Protein AF-A0A2E7DSJ3-F1 (afdb_monomer_lite)

Foldseek 3Di:
DLQVVLHADEEEAEFAAWDFDQDPVGTDTDGRCPPPPQVVNQCNRVSNVHGYHYHNDPVSVVVVVVVVCVVCVPPVPPPPPPPPPPPPVVVVVVVVVVVVVCVVVVPPPVVVPDDDDDDPDPPPVVVPPDPVDDDD

Secondary structure (DSSP, 8-state):
-GGGTT----EEEE-PPPEEEEETTEEEEE-TTTT--HHHHHHHHHHTT--EEEESSHHHHHHHHHHHHHHT--------------TTHHHHHHHHHHHHHHHHHHS-GGGSS-------SSTTTHHHHSSTT---

Sequence (136 aa):
LAQQENIKIYTIGIGADQVVQRTFFGARAINPSAELDEAVLTRIAESTGGLYFRARDVNDLVEIYEELDRLETIEQDEQTYRPTRVLFFWPLGAALIISFILALVSIPWLSLTGRARIEKYQNNNELELATSGDNV

Structure (mmCIF, N/CA/C/O backbone):
data_AF-A0A2E7DSJ3-F1
#
_entry.id   AF-A0A2E7DSJ3-F1
#
loop_
_atom_site.group_PDB
_atom_site.id
_atom_site.type_symbol
_atom_site.label_atom_id
_atom_site.label_alt_id
_atom_site.label_comp_id
_atom_site.label_asym_id
_atom_site.label_entity_id
_atom_site.label_seq_id
_atom_site.pdbx_PDB_ins_code
_atom_site.Cartn_x
_atom_site.Cartn_y
_atom_site.Cartn_z
_atom_site.occupancy
_atom_site.B_iso_or_equiv
_atom_site.auth_seq_id
_atom_site.auth_comp_id
_atom_site.auth_asym_id
_atom_site.auth_atom_id
_atom_site.pdbx_PDB_model_num
ATOM 1 N N . LEU A 1 1 ? -12.165 -11.671 -11.057 1.00 62.16 1 LEU A N 1
ATOM 2 C CA . LEU A 1 1 ? -11.102 -11.087 -11.901 1.00 62.16 1 LEU A CA 1
ATOM 3 C C . LEU A 1 1 ? -9.794 -10.942 -11.123 1.00 62.16 1 LEU A C 1
ATOM 5 O O . LEU A 1 1 ? -8.875 -11.665 -11.449 1.00 62.16 1 LEU A O 1
ATOM 9 N N . ALA A 1 2 ? -9.719 -10.143 -10.048 1.00 65.38 2 ALA A N 1
ATOM 10 C CA . ALA A 1 2 ? -8.474 -9.963 -9.273 1.00 65.38 2 ALA A CA 1
ATOM 11 C C . ALA A 1 2 ? -7.823 -11.275 -8.776 1.00 65.38 2 ALA A C 1
ATOM 13 O O . ALA A 1 2 ? -6.632 -11.483 -8.974 1.00 65.38 2 ALA A O 1
ATOM 14 N N . GLN A 1 3 ? -8.624 -12.206 -8.241 1.00 62.72 3 GLN A N 1
ATOM 15 C CA . GLN A 1 3 ? -8.148 -13.521 -7.781 1.00 62.72 3 GLN A CA 1
ATOM 16 C C . GLN A 1 3 ? -7.520 -14.382 -8.900 1.00 62.72 3 GLN A C 1
ATOM 18 O O . GLN A 1 3 ? -6.675 -15.224 -8.628 1.00 62.72 3 GLN A O 1
ATOM 23 N N . GLN A 1 4 ? -7.925 -14.188 -10.159 1.00 70.25 4 GLN A N 1
ATOM 24 C CA . GLN A 1 4 ? -7.440 -14.985 -11.295 1.00 70.25 4 GLN A CA 1
ATOM 25 C C . GLN A 1 4 ? -6.137 -14.433 -11.887 1.00 70.25 4 GLN A C 1
ATOM 27 O O . GLN A 1 4 ? -5.397 -15.179 -12.516 1.00 70.25 4 GLN A O 1
ATOM 32 N N . GLU A 1 5 ? -5.848 -13.154 -11.647 1.00 77.00 5 GLU A N 1
ATOM 33 C CA . GLU A 1 5 ? -4.680 -12.437 -12.175 1.00 77.00 5 GLU A CA 1
ATOM 34 C C . GLU A 1 5 ? -3.520 -12.375 -11.162 1.00 77.00 5 GLU A C 1
ATOM 36 O O . GLU A 1 5 ? -2.567 -11.628 -11.355 1.00 77.00 5 GLU A O 1
ATOM 41 N N . ASN A 1 6 ? -3.595 -13.145 -10.066 1.00 73.69 6 ASN A N 1
ATOM 42 C CA . ASN A 1 6 ? -2.611 -13.139 -8.975 1.00 73.69 6 ASN A CA 1
ATOM 43 C C . ASN A 1 6 ? -2.405 -11.742 -8.345 1.00 73.69 6 ASN A C 1
ATOM 45 O O . ASN A 1 6 ? -1.298 -11.369 -7.962 1.00 73.69 6 ASN A O 1
ATOM 49 N N . ILE A 1 7 ? -3.485 -10.955 -8.258 1.00 80.81 7 ILE A N 1
ATOM 50 C CA . ILE A 1 7 ? -3.485 -9.618 -7.654 1.00 80.81 7 ILE A CA 1
ATOM 51 C C . ILE A 1 7 ? -4.043 -9.724 -6.233 1.00 80.81 7 ILE A C 1
ATOM 53 O O . ILE A 1 7 ? -5.218 -10.056 -6.056 1.00 80.81 7 ILE A O 1
ATOM 57 N N . LYS A 1 8 ? -3.219 -9.391 -5.232 1.00 87.06 8 LYS A N 1
ATOM 58 C CA . LYS A 1 8 ? -3.641 -9.268 -3.828 1.00 87.06 8 LYS A CA 1
ATOM 59 C C . LYS A 1 8 ? -4.315 -7.914 -3.595 1.00 87.06 8 LYS A C 1
ATOM 61 O O . LYS A 1 8 ? -3.780 -6.880 -3.992 1.00 87.06 8 LYS A O 1
ATOM 66 N N . ILE A 1 9 ? -5.472 -7.907 -2.936 1.00 89.31 9 ILE A N 1
ATOM 67 C CA . ILE A 1 9 ? -6.188 -6.693 -2.529 1.00 89.31 9 ILE A CA 1
ATOM 68 C C . ILE A 1 9 ? -6.186 -6.611 -1.005 1.00 89.31 9 ILE A C 1
ATOM 70 O O . ILE A 1 9 ? -6.680 -7.505 -0.323 1.00 89.31 9 ILE A O 1
ATOM 74 N N . TYR A 1 10 ? -5.680 -5.500 -0.477 1.00 92.12 10 TYR A N 1
ATOM 75 C CA . TYR A 1 10 ? -5.768 -5.154 0.938 1.00 92.12 10 TYR A CA 1
ATO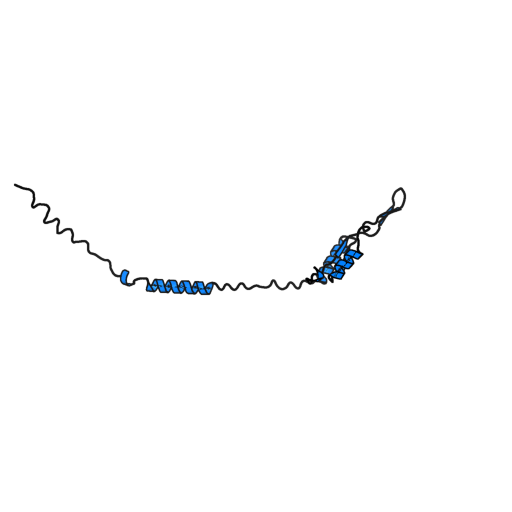M 76 C C . TYR A 1 10 ? -6.867 -4.115 1.130 1.00 92.12 10 TYR A C 1
ATOM 78 O O . TYR A 1 10 ? -6.969 -3.156 0.364 1.00 92.12 10 TYR A O 1
ATOM 86 N N . THR A 1 11 ? -7.705 -4.308 2.143 1.00 93.75 11 THR A N 1
ATOM 87 C CA . THR A 1 11 ? -8.825 -3.402 2.431 1.00 93.75 11 THR A CA 1
ATOM 88 C C . THR A 1 11 ? -8.611 -2.726 3.774 1.00 93.75 11 THR A C 1
ATOM 90 O O . THR A 1 11 ? -8.351 -3.414 4.759 1.00 93.75 11 THR A O 1
ATOM 93 N N . ILE A 1 12 ? -8.767 -1.403 3.823 1.00 93.50 12 ILE A N 1
ATOM 94 C CA . ILE A 1 12 ? -8.614 -0.610 5.047 1.00 93.50 12 ILE A CA 1
ATOM 95 C C . ILE A 1 12 ? -9.962 0.030 5.386 1.00 93.50 12 ILE A C 1
ATOM 97 O O . ILE A 1 12 ? -10.462 0.873 4.641 1.00 93.50 12 ILE A O 1
ATOM 101 N N . GLY A 1 13 ? -10.566 -0.389 6.497 1.00 91.12 13 GLY A N 1
ATOM 102 C CA . GLY A 1 13 ? -11.776 0.215 7.046 1.00 91.12 13 GLY A CA 1
ATOM 103 C C . GLY A 1 13 ? -11.424 1.408 7.928 1.00 91.12 13 GLY A C 1
ATOM 104 O O . GLY A 1 13 ? -10.722 1.242 8.923 1.00 91.12 13 GLY A O 1
ATOM 105 N N . ILE A 1 14 ? -11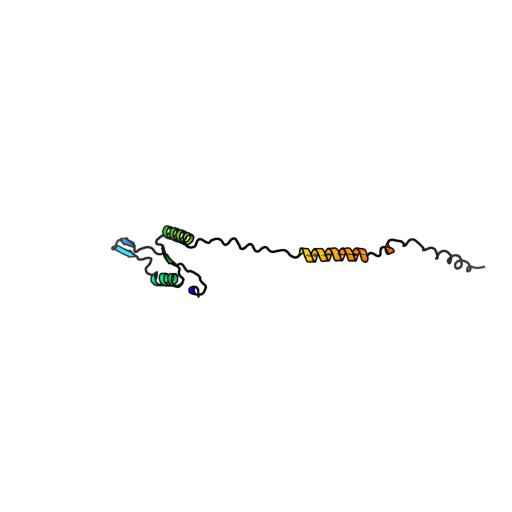.906 2.603 7.580 1.00 88.12 14 ILE A N 1
ATOM 106 C CA . ILE A 1 14 ? -11.661 3.827 8.354 1.00 88.12 14 ILE A CA 1
ATOM 107 C C . ILE A 1 14 ? -12.902 4.135 9.187 1.00 88.12 14 ILE A C 1
ATOM 109 O O . ILE A 1 14 ? -13.979 4.368 8.637 1.00 88.12 14 ILE A O 1
ATOM 113 N N . GLY A 1 15 ? -12.757 4.154 10.511 1.00 81.38 15 GLY A N 1
ATOM 114 C CA . GLY A 1 15 ? -13.877 4.438 11.396 1.00 81.38 15 GLY A CA 1
ATOM 115 C C . GLY A 1 15 ? -13.509 4.435 12.876 1.00 81.38 15 GLY A C 1
ATOM 116 O O . GLY A 1 15 ? -12.858 3.519 13.377 1.00 81.38 15 GLY A O 1
ATOM 117 N N . ALA A 1 16 ? -13.971 5.455 13.597 1.00 71.75 16 ALA A N 1
ATOM 118 C CA . ALA A 1 16 ? -13.785 5.553 15.040 1.00 71.75 16 ALA A CA 1
ATOM 119 C C . ALA A 1 16 ? -14.777 4.655 15.802 1.00 71.75 16 ALA A C 1
ATOM 121 O O . ALA A 1 16 ? -15.878 4.354 15.324 1.00 71.75 16 ALA A O 1
ATOM 122 N N . ASP A 1 17 ? -14.382 4.242 17.007 1.00 72.81 17 ASP A N 1
ATOM 123 C CA . ASP A 1 17 ? -15.248 3.495 17.919 1.00 72.81 17 ASP A CA 1
ATOM 124 C C . ASP A 1 17 ? -16.456 4.336 18.369 1.00 72.81 17 ASP A C 1
ATOM 126 O O . ASP A 1 17 ? -16.497 5.560 18.222 1.00 72.81 17 ASP A O 1
ATOM 130 N N . GLN A 1 18 ? -17.460 3.671 18.947 1.00 71.19 18 GLN A N 1
ATOM 131 C CA . GLN A 1 18 ? -18.639 4.348 19.483 1.00 71.19 18 GLN A CA 1
ATOM 132 C C . GLN A 1 18 ? -18.250 5.334 20.586 1.00 71.19 18 GLN A C 1
ATOM 134 O O . GLN A 1 18 ? -17.719 4.944 21.626 1.00 71.19 18 GLN A O 1
ATOM 139 N N . VAL A 1 19 ? -18.581 6.610 20.389 1.00 77.56 19 VAL A N 1
ATOM 140 C CA . VAL A 1 19 ? -18.337 7.658 21.381 1.00 77.56 19 VAL A CA 1
ATOM 141 C C . VAL A 1 19 ? -19.649 7.996 22.072 1.00 77.56 19 VAL A C 1
ATOM 143 O O . VAL A 1 19 ? -20.645 8.331 21.432 1.00 77.56 19 VAL A O 1
ATOM 146 N N . VAL A 1 20 ? -19.665 7.941 23.402 1.00 79.38 20 VAL A N 1
ATOM 147 C CA . VAL A 1 20 ? -20.808 8.410 24.191 1.00 79.38 20 VAL A CA 1
ATOM 148 C C . VAL A 1 20 ? -20.637 9.901 24.464 1.00 79.38 20 VAL A C 1
ATOM 150 O O . VAL A 1 20 ? -19.865 10.296 25.335 1.00 79.38 20 VAL A O 1
ATOM 153 N N . GLN A 1 21 ? -21.370 10.744 23.738 1.00 79.19 21 GLN A N 1
ATOM 154 C CA . GLN A 1 21 ? -21.421 12.179 24.009 1.00 79.19 21 GLN A CA 1
ATOM 155 C C . GLN A 1 21 ? -22.459 12.488 25.088 1.00 79.19 21 GLN A C 1
ATOM 157 O O . GLN A 1 21 ? -23.633 12.127 24.985 1.00 79.19 21 GLN A O 1
ATOM 162 N N . ARG A 1 22 ? -22.036 13.194 26.140 1.00 82.94 22 ARG A N 1
ATOM 163 C CA . ARG A 1 22 ? -22.958 13.761 27.129 1.00 82.94 22 ARG A CA 1
ATOM 164 C C . ARG A 1 22 ? -23.533 15.067 26.590 1.00 82.94 22 ARG A C 1
ATOM 166 O O . ARG A 1 22 ? -22.797 16.006 26.317 1.00 82.94 22 ARG A O 1
ATOM 173 N N . THR A 1 23 ? -24.853 15.117 26.479 1.00 82.44 23 THR A N 1
ATOM 174 C CA . THR A 1 23 ? -25.626 16.288 26.052 1.00 82.44 23 THR A CA 1
ATOM 175 C C . THR A 1 23 ? -26.394 16.857 27.242 1.00 82.44 23 THR A C 1
ATOM 177 O O . THR A 1 23 ? -26.613 16.168 28.239 1.00 82.44 23 THR A O 1
ATOM 180 N N . PHE A 1 24 ? -26.883 18.092 27.117 1.00 85.12 24 PHE A N 1
ATOM 181 C CA . PHE A 1 24 ? -27.695 18.760 28.146 1.00 85.12 24 PHE A CA 1
ATOM 182 C C . PHE A 1 24 ? -28.981 17.988 28.521 1.00 85.12 24 PHE A C 1
ATOM 184 O O . PHE A 1 24 ? -29.540 18.191 29.592 1.00 85.12 24 PHE A O 1
ATOM 191 N N . PHE A 1 25 ? -29.417 17.062 27.659 1.00 82.38 25 PHE A N 1
ATOM 192 C CA . PHE A 1 25 ? -30.603 16.215 27.828 1.00 82.38 25 PHE A CA 1
ATOM 193 C C . PHE A 1 25 ? -30.282 14.733 28.116 1.00 82.38 25 PHE A C 1
ATOM 195 O O . PHE A 1 25 ? -31.177 13.895 28.061 1.00 82.38 25 PHE A O 1
ATOM 202 N N . GLY A 1 26 ? -29.019 14.384 28.397 1.00 82.25 26 GLY A N 1
ATOM 203 C CA . GLY A 1 26 ? -28.581 13.005 28.655 1.00 82.25 26 GLY A CA 1
ATOM 204 C C . GLY A 1 26 ? -27.430 12.538 27.757 1.00 82.25 26 GLY A C 1
ATOM 205 O O . GLY A 1 26 ? -26.906 13.291 26.935 1.00 82.25 26 GLY A O 1
ATOM 206 N N . ALA A 1 27 ? -27.003 11.287 27.928 1.00 84.62 27 ALA A N 1
ATOM 207 C CA . ALA A 1 27 ? -25.927 10.687 27.140 1.00 84.62 27 ALA A CA 1
ATOM 208 C C . ALA A 1 27 ? -26.464 10.084 25.830 1.00 84.62 27 ALA A C 1
ATOM 210 O O . ALA A 1 27 ? -27.412 9.302 25.853 1.00 84.62 27 ALA A O 1
ATOM 211 N N . ARG A 1 28 ? -25.847 10.426 24.695 1.00 80.81 28 ARG A N 1
ATOM 212 C CA . ARG A 1 28 ? -26.124 9.852 23.375 1.00 80.81 28 ARG A CA 1
ATOM 213 C C . ARG A 1 28 ? -24.870 9.153 22.862 1.00 80.81 28 ARG A C 1
ATOM 215 O O . ARG A 1 28 ? -23.831 9.786 22.703 1.00 80.81 28 ARG A O 1
ATOM 222 N N . ALA A 1 29 ? -24.975 7.854 22.599 1.00 78.62 29 ALA A N 1
ATOM 223 C CA . ALA A 1 29 ? -23.946 7.121 21.873 1.00 78.62 29 ALA A CA 1
ATOM 224 C C . ALA A 1 29 ? -24.047 7.461 20.380 1.00 78.62 29 ALA A C 1
ATOM 226 O O . ALA A 1 29 ? -25.123 7.347 19.794 1.00 78.62 29 ALA A O 1
ATOM 227 N N . ILE A 1 30 ? -22.944 7.909 19.788 1.00 76.19 30 ILE A N 1
ATOM 228 C CA . ILE A 1 30 ? -22.790 8.088 18.345 1.00 76.19 30 ILE A CA 1
ATOM 229 C C . ILE A 1 30 ? -21.826 7.017 17.834 1.00 76.19 30 ILE A C 1
ATOM 231 O O . 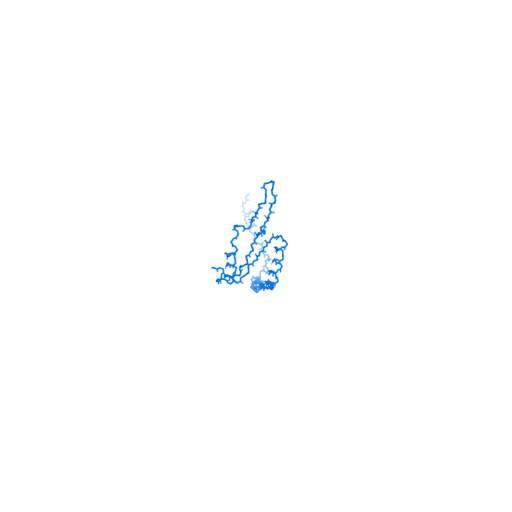ILE A 1 30 ? -20.763 6.807 18.419 1.00 76.19 30 ILE A O 1
ATOM 235 N N . ASN A 1 31 ? -22.209 6.322 16.764 1.00 77.44 31 ASN A N 1
ATOM 236 C CA . ASN A 1 31 ? -21.364 5.339 16.095 1.00 77.44 31 ASN A CA 1
ATOM 237 C C . ASN A 1 31 ? -21.000 5.854 14.694 1.00 77.44 31 ASN A C 1
ATOM 239 O O . ASN A 1 31 ? -21.824 5.741 13.787 1.00 77.44 31 ASN A O 1
ATOM 243 N N . PRO A 1 32 ? -19.793 6.414 14.505 1.00 71.06 32 PRO A N 1
ATOM 244 C CA . PRO A 1 32 ? -19.339 6.900 13.202 1.00 71.06 32 PRO A CA 1
ATOM 245 C C . PRO A 1 32 ? -19.139 5.777 12.176 1.00 71.06 32 PRO A C 1
ATOM 247 O O . PRO A 1 32 ? -19.157 6.036 10.981 1.00 71.06 32 PRO A O 1
ATOM 250 N N . SER A 1 33 ? -18.962 4.536 12.639 1.00 74.44 33 SER A N 1
ATOM 251 C CA . SER A 1 33 ? -18.669 3.361 11.810 1.00 74.44 33 SER A CA 1
ATOM 252 C C . SER A 1 33 ? -19.912 2.525 11.479 1.00 74.44 33 SER A C 1
ATOM 254 O O . SER A 1 33 ? -19.781 1.402 11.011 1.00 74.44 33 SER A O 1
ATOM 256 N N . ALA A 1 34 ? -21.124 3.018 11.755 1.00 69.38 34 ALA A N 1
ATOM 257 C CA . ALA A 1 34 ? -22.347 2.212 11.655 1.00 69.38 34 ALA A CA 1
ATOM 258 C C . ALA A 1 34 ? -22.680 1.734 10.228 1.00 69.38 34 ALA A C 1
ATOM 260 O O . ALA A 1 34 ? -23.360 0.724 10.073 1.00 69.38 34 ALA A O 1
ATOM 261 N N . GLU A 1 35 ? -22.209 2.448 9.205 1.00 74.38 35 GLU A N 1
ATOM 262 C CA . GLU A 1 35 ? -22.411 2.102 7.790 1.00 74.38 35 GLU A CA 1
ATOM 263 C C . GLU A 1 35 ? -21.252 1.272 7.205 1.00 74.38 35 GLU A C 1
ATOM 265 O O . GLU A 1 35 ? -21.318 0.845 6.053 1.00 74.38 35 GLU A O 1
ATOM 270 N N . LEU A 1 36 ? -20.187 1.030 7.981 1.00 81.44 36 LEU A N 1
ATOM 271 C CA . LEU A 1 36 ? -19.017 0.280 7.530 1.00 81.44 36 LEU A CA 1
ATOM 272 C C . LEU A 1 36 ? -19.282 -1.229 7.621 1.00 81.44 36 LEU A C 1
ATOM 274 O O . LEU A 1 36 ? -19.296 -1.804 8.709 1.00 81.44 36 LEU A O 1
ATOM 278 N N . ASP A 1 37 ? -19.449 -1.884 6.471 1.00 86.81 37 ASP A N 1
ATOM 279 C CA . ASP A 1 37 ? -19.575 -3.343 6.394 1.00 86.81 37 ASP A CA 1
ATOM 280 C C . ASP A 1 37 ? -18.192 -4.011 6.378 1.00 86.81 37 ASP A C 1
ATOM 282 O O . ASP A 1 37 ? -17.624 -4.353 5.335 1.00 86.81 37 ASP A O 1
ATOM 286 N N . GLU A 1 38 ? -17.631 -4.180 7.572 1.00 88.31 38 GLU A N 1
ATOM 287 C CA . GLU A 1 38 ? -16.333 -4.832 7.763 1.00 88.31 38 GLU A CA 1
ATOM 288 C C . GLU A 1 38 ? -16.332 -6.272 7.252 1.00 88.31 38 GLU A C 1
ATOM 290 O O . GLU A 1 38 ? -15.329 -6.729 6.714 1.00 88.31 38 GLU A O 1
ATOM 295 N N . ALA A 1 39 ? -17.463 -6.978 7.354 1.00 90.88 39 ALA A N 1
ATOM 296 C CA . ALA A 1 39 ? -17.558 -8.367 6.924 1.00 90.88 39 ALA A CA 1
ATOM 297 C C . ALA A 1 39 ? -17.389 -8.497 5.405 1.00 90.88 39 ALA A C 1
ATOM 299 O O . ALA A 1 39 ? -16.744 -9.435 4.930 1.00 90.88 39 ALA A O 1
ATOM 300 N N . VAL A 1 40 ? -17.936 -7.555 4.633 1.00 92.31 40 VAL A N 1
ATOM 301 C CA . VAL A 1 40 ? -17.727 -7.503 3.181 1.00 92.31 40 VAL A CA 1
ATOM 302 C C . VAL A 1 40 ? -16.278 -7.159 2.847 1.00 92.31 40 VAL A C 1
ATOM 304 O O . VAL A 1 40 ? -15.686 -7.825 1.998 1.00 92.31 40 VAL A O 1
ATOM 307 N N . LEU A 1 41 ? -15.682 -6.176 3.527 1.00 93.06 41 LEU A N 1
ATOM 308 C CA . LEU A 1 41 ? -14.283 -5.795 3.298 1.00 93.06 41 LEU A CA 1
ATOM 309 C C . LEU A 1 41 ? -13.322 -6.950 3.594 1.00 93.06 41 LEU A C 1
ATOM 311 O O . LEU A 1 41 ? -12.482 -7.277 2.756 1.00 93.06 41 LEU A O 1
ATOM 315 N N . THR A 1 42 ? -13.511 -7.637 4.723 1.00 93.06 42 THR A N 1
ATOM 316 C CA . THR A 1 42 ? -12.736 -8.832 5.074 1.00 93.06 42 THR A CA 1
ATOM 317 C C . THR A 1 42 ? -12.855 -9.910 4.000 1.00 93.06 42 THR A C 1
ATOM 319 O O . THR A 1 42 ? -11.837 -10.415 3.532 1.00 93.06 42 THR A O 1
ATOM 322 N N . ARG A 1 43 ? -14.070 -10.198 3.513 1.00 93.75 43 ARG A N 1
ATOM 323 C CA . ARG A 1 43 ? -14.267 -11.184 2.436 1.00 93.75 43 ARG A CA 1
ATOM 324 C C . ARG A 1 43 ? -13.555 -10.804 1.143 1.00 93.75 43 ARG A C 1
ATOM 326 O O . ARG A 1 43 ? -13.039 -11.685 0.460 1.00 93.75 43 ARG A O 1
ATOM 333 N N . ILE A 1 44 ? -13.539 -9.521 0.782 1.00 90.94 44 ILE A N 1
ATOM 334 C CA . ILE A 1 44 ? -12.836 -9.048 -0.417 1.00 90.94 44 ILE A CA 1
ATOM 335 C C . ILE A 1 44 ? -11.334 -9.298 -0.268 1.00 90.94 44 ILE A C 1
ATOM 337 O O . ILE A 1 44 ? -10.744 -9.923 -1.152 1.00 90.94 44 ILE A O 1
ATOM 341 N N . ALA A 1 45 ? -10.737 -8.883 0.852 1.00 92.62 45 ALA A N 1
ATOM 342 C CA . ALA A 1 45 ? -9.315 -9.088 1.107 1.00 92.62 45 ALA A CA 1
ATOM 343 C C . ALA A 1 45 ? -8.942 -10.580 1.091 1.00 92.62 45 ALA A C 1
ATOM 345 O O . ALA A 1 45 ? -8.097 -10.996 0.295 1.00 92.62 45 ALA A O 1
ATOM 346 N N . GLU A 1 46 ? -9.662 -11.404 1.857 1.00 91.94 46 GLU A N 1
ATOM 347 C CA . GLU A 1 46 ? -9.444 -12.854 1.934 1.00 91.94 46 GLU A CA 1
ATOM 348 C C . GLU A 1 46 ? -9.596 -13.540 0.573 1.00 91.94 46 GLU A C 1
ATOM 350 O O . GLU A 1 46 ? -8.792 -14.401 0.215 1.00 91.94 46 GLU A O 1
ATOM 355 N N . SER A 1 47 ? -10.582 -13.127 -0.235 1.00 90.69 47 SER A N 1
ATOM 356 C CA . SER A 1 47 ? -10.790 -13.698 -1.572 1.00 90.69 47 SER A CA 1
ATOM 357 C C . SER A 1 47 ? -9.602 -13.474 -2.509 1.00 90.69 47 SER A C 1
ATOM 359 O O . SER A 1 47 ? -9.426 -14.216 -3.468 1.00 90.69 47 SER A O 1
ATOM 361 N N . THR A 1 48 ? -8.759 -12.484 -2.240 1.00 89.12 48 THR A N 1
ATOM 362 C CA . THR A 1 48 ? -7.577 -12.183 -3.058 1.00 89.12 48 THR A CA 1
ATOM 363 C C . THR A 1 48 ? -6.263 -12.582 -2.391 1.00 89.12 48 THR A C 1
ATOM 365 O O . THR A 1 48 ? -5.202 -12.368 -2.969 1.00 89.12 48 THR A O 1
ATOM 368 N N . GLY A 1 49 ? -6.318 -13.178 -1.195 1.00 86.06 49 GLY A N 1
ATOM 369 C CA . GLY A 1 49 ? -5.131 -13.512 -0.404 1.00 86.06 49 GLY A CA 1
ATOM 370 C C . GLY A 1 49 ? -4.461 -12.306 0.264 1.00 86.06 49 GLY A C 1
ATOM 371 O O . GLY A 1 49 ? -3.317 -12.423 0.697 1.00 86.06 49 GLY A O 1
ATOM 372 N N . GLY A 1 50 ? -5.144 -11.159 0.327 1.00 89.81 50 GLY A N 1
ATOM 373 C CA . GLY A 1 50 ? -4.730 -9.995 1.109 1.00 89.81 50 GLY A CA 1
ATOM 374 C C . GLY A 1 50 ? -5.322 -10.002 2.522 1.00 89.81 50 GLY A C 1
ATOM 375 O O . GLY A 1 50 ? -5.951 -10.968 2.953 1.00 89.81 50 GLY A O 1
ATOM 376 N N . LEU A 1 51 ? -5.127 -8.900 3.248 1.00 91.06 51 LEU A N 1
ATOM 377 C CA . LEU A 1 51 ? -5.566 -8.725 4.638 1.00 91.06 51 LEU A CA 1
ATOM 378 C C . LEU A 1 51 ? -6.499 -7.518 4.794 1.00 91.06 51 LEU A C 1
ATOM 380 O O . LEU A 1 51 ? -6.417 -6.536 4.049 1.00 91.06 51 LEU A O 1
ATOM 384 N N . TYR A 1 52 ? -7.387 -7.605 5.784 1.00 93.56 52 TYR A N 1
ATOM 385 C CA . TYR A 1 52 ? -8.211 -6.488 6.235 1.00 93.56 52 TYR A CA 1
ATOM 386 C C . TYR A 1 52 ? -7.548 -5.781 7.415 1.00 93.56 52 TYR A C 1
ATOM 388 O O . TYR A 1 52 ? -7.127 -6.429 8.372 1.00 93.56 52 TYR A O 1
ATOM 396 N N . PHE A 1 53 ? -7.522 -4.452 7.360 1.00 93.06 53 PHE A N 1
ATOM 397 C CA . PHE A 1 53 ? -7.041 -3.598 8.437 1.00 93.06 53 PHE A CA 1
ATOM 398 C C . PHE A 1 53 ? -8.115 -2.595 8.847 1.00 93.06 53 PHE A C 1
ATOM 400 O O . PHE A 1 53 ? -8.882 -2.109 8.014 1.00 93.06 53 PHE A O 1
ATOM 407 N N . ARG A 1 54 ? -8.143 -2.244 10.132 1.00 90.88 54 ARG A N 1
ATOM 408 C CA . ARG A 1 54 ? -9.042 -1.226 10.675 1.00 90.88 54 ARG A CA 1
ATOM 409 C C . ARG A 1 54 ? -8.221 -0.058 11.203 1.00 90.88 54 ARG A C 1
ATOM 411 O O . ARG A 1 54 ? -7.428 -0.251 12.116 1.00 90.88 54 ARG A O 1
ATOM 418 N N . ALA A 1 55 ? -8.455 1.132 10.662 1.00 91.31 55 ALA A N 1
ATOM 419 C CA . ALA A 1 55 ? -7.839 2.372 11.115 1.00 91.31 55 ALA A CA 1
ATOM 420 C C . ALA A 1 55 ? -8.865 3.215 11.883 1.00 91.31 55 ALA A C 1
ATOM 422 O O . ALA A 1 55 ? -9.901 3.610 11.333 1.00 91.31 55 ALA A O 1
ATOM 423 N N . ARG A 1 56 ? -8.592 3.487 13.160 1.00 88.31 56 ARG A N 1
ATOM 424 C CA . ARG A 1 56 ? -9.430 4.340 14.019 1.00 88.31 56 ARG A CA 1
ATOM 425 C C . ARG A 1 56 ? -8.991 5.793 13.967 1.00 88.31 56 ARG A C 1
ATOM 427 O O . ARG A 1 56 ? -9.818 6.686 14.151 1.00 88.31 56 ARG A O 1
ATOM 434 N N . ASP A 1 57 ? -7.710 6.016 13.703 1.00 88.12 57 ASP A N 1
ATOM 435 C CA . ASP A 1 57 ? -7.115 7.330 13.531 1.00 88.12 57 ASP A CA 1
ATOM 436 C C . ASP A 1 57 ? -6.038 7.343 12.430 1.00 88.12 57 ASP A C 1
ATOM 438 O O . ASP A 1 57 ? -5.844 6.380 11.687 1.00 88.12 57 ASP A O 1
ATOM 442 N N . VAL A 1 58 ? -5.384 8.494 12.268 1.00 88.81 58 VAL A N 1
ATOM 443 C CA . VAL A 1 58 ? -4.355 8.700 11.240 1.00 88.81 58 VAL A CA 1
ATOM 444 C C . VAL A 1 58 ? -3.072 7.927 11.556 1.00 88.81 58 VAL A C 1
ATOM 446 O O . VAL A 1 58 ? -2.389 7.510 10.627 1.00 88.81 58 VAL A O 1
ATOM 449 N N . ASN A 1 59 ? -2.741 7.723 12.833 1.00 92.06 59 ASN A N 1
ATOM 450 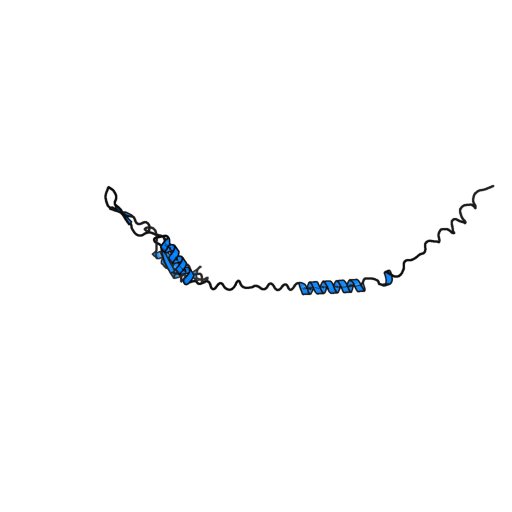C CA . ASN A 1 59 ? -1.539 6.987 13.219 1.00 92.06 59 ASN A CA 1
ATOM 451 C C . ASN A 1 59 ? -1.698 5.503 12.885 1.00 92.06 59 ASN A C 1
ATOM 453 O O . ASN A 1 59 ? -0.784 4.929 12.300 1.00 92.06 59 ASN A O 1
ATOM 457 N N . ASP A 1 60 ? -2.879 4.929 13.145 1.00 90.94 60 ASP A N 1
ATOM 458 C CA . ASP A 1 60 ? -3.198 3.556 12.734 1.00 90.94 60 ASP A CA 1
ATOM 459 C C . ASP A 1 60 ? -2.996 3.377 11.224 1.00 90.94 60 ASP A C 1
ATOM 461 O O . ASP A 1 60 ? -2.458 2.372 10.768 1.00 90.94 60 ASP A O 1
ATOM 465 N N . LEU A 1 61 ? -3.406 4.368 10.423 1.00 90.88 61 LEU A N 1
ATOM 466 C CA . LEU A 1 61 ? -3.245 4.314 8.972 1.00 90.88 61 LEU A CA 1
ATOM 467 C C . LEU A 1 61 ? -1.765 4.276 8.563 1.00 90.88 61 LEU A C 1
ATOM 469 O O . LEU A 1 61 ? -1.409 3.520 7.662 1.00 90.88 61 LEU A O 1
ATOM 473 N N . VAL A 1 62 ? -0.915 5.074 9.215 1.00 93.12 62 VAL A N 1
ATOM 474 C CA . VAL A 1 62 ? 0.536 5.075 8.967 1.00 93.12 62 VAL A CA 1
ATOM 475 C C . VAL A 1 62 ? 1.141 3.718 9.322 1.00 93.12 62 VAL A C 1
ATOM 477 O O . VAL A 1 62 ? 1.849 3.147 8.499 1.00 93.12 62 VAL A O 1
ATOM 480 N N . GLU A 1 63 ? 0.802 3.167 10.488 1.00 93.38 63 GLU A N 1
ATOM 481 C CA . GLU A 1 63 ? 1.295 1.858 10.932 1.00 93.38 63 GLU A CA 1
ATOM 482 C C . GLU A 1 63 ? 0.876 0.731 9.975 1.00 93.38 63 GLU A C 1
ATOM 484 O O . GLU A 1 63 ? 1.686 -0.127 9.625 1.00 93.38 63 GLU A O 1
ATOM 489 N N . ILE A 1 64 ? -0.364 0.767 9.470 1.00 92.25 64 ILE A N 1
ATOM 490 C CA . ILE A 1 64 ? -0.849 -0.190 8.465 1.00 92.25 64 ILE A CA 1
ATOM 491 C C . ILE A 1 64 ? -0.017 -0.114 7.180 1.00 92.25 64 ILE A C 1
ATOM 493 O O . ILE A 1 64 ? 0.327 -1.156 6.624 1.00 92.25 64 ILE A O 1
ATOM 497 N N . TYR A 1 65 ? 0.317 1.087 6.698 1.00 89.62 65 TYR A N 1
ATOM 498 C CA . TYR A 1 65 ? 1.155 1.236 5.504 1.00 89.62 65 TYR A CA 1
ATOM 499 C C . TYR A 1 65 ? 2.584 0.732 5.729 1.00 89.62 65 TYR A C 1
ATOM 501 O O . TYR A 1 65 ? 3.137 0.090 4.838 1.00 89.62 65 TYR A O 1
ATOM 509 N N . GLU A 1 66 ? 3.164 0.974 6.905 1.00 91.00 66 GLU A N 1
ATOM 510 C CA . GLU A 1 66 ? 4.490 0.452 7.262 1.00 91.00 66 GLU A CA 1
ATOM 511 C C . GLU A 1 66 ? 4.507 -1.081 7.350 1.00 91.00 66 GLU A C 1
ATOM 513 O O . GLU A 1 66 ? 5.467 -1.724 6.923 1.00 91.00 66 GLU A O 1
ATOM 518 N N . GLU A 1 67 ? 3.445 -1.691 7.881 1.00 89.12 67 GLU A N 1
ATOM 519 C CA . GLU A 1 67 ? 3.285 -3.147 7.883 1.00 89.12 67 GLU A CA 1
ATOM 520 C C . GLU A 1 67 ? 3.120 -3.697 6.462 1.00 89.12 67 GLU A C 1
ATOM 522 O O . GLU A 1 67 ? 3.713 -4.722 6.127 1.00 89.12 67 GLU A O 1
ATOM 527 N N . LEU A 1 68 ? 2.374 -3.002 5.599 1.00 89.06 68 LEU A N 1
ATOM 528 C CA . LEU A 1 68 ? 2.200 -3.398 4.200 1.00 89.06 68 LEU A CA 1
ATOM 529 C C . LEU A 1 68 ? 3.526 -3.400 3.433 1.00 89.06 68 LEU A C 1
ATOM 531 O O . LEU A 1 68 ? 3.802 -4.350 2.707 1.00 89.06 68 LEU A O 1
ATOM 535 N N . ASP A 1 69 ? 4.349 -2.369 3.626 1.00 84.75 69 ASP A N 1
ATOM 536 C CA . ASP A 1 69 ? 5.675 -2.244 3.006 1.00 84.75 69 ASP A CA 1
ATOM 537 C C . ASP A 1 69 ? 6.634 -3.355 3.472 1.00 84.75 69 ASP A C 1
ATOM 539 O O . ASP A 1 69 ? 7.401 -3.922 2.692 1.00 84.75 69 ASP A O 1
ATOM 543 N N . ARG A 1 70 ? 6.534 -3.745 4.748 1.00 84.56 70 ARG A N 1
ATOM 544 C CA . ARG A 1 70 ? 7.291 -4.871 5.309 1.00 84.56 70 ARG A CA 1
ATOM 545 C C . ARG A 1 70 ? 6.869 -6.208 4.703 1.00 84.56 70 ARG A C 1
ATOM 547 O O . ARG A 1 70 ? 7.726 -7.031 4.388 1.00 84.56 70 ARG A O 1
ATOM 554 N N . LEU A 1 71 ? 5.561 -6.443 4.593 1.00 81.50 71 LEU A N 1
ATOM 555 C CA . LEU A 1 71 ? 4.996 -7.699 4.093 1.00 81.50 71 LEU A CA 1
ATOM 556 C C . LEU A 1 71 ? 5.210 -7.868 2.588 1.00 81.50 71 LEU A C 1
ATOM 558 O O . LEU A 1 71 ? 5.551 -8.958 2.133 1.00 81.50 71 LEU A O 1
ATOM 562 N N . GLU A 1 72 ? 5.038 -6.794 1.826 1.00 76.94 72 GLU A N 1
ATOM 563 C CA . GLU A 1 72 ? 5.262 -6.756 0.386 1.00 76.94 72 GLU A CA 1
ATOM 564 C C . GLU A 1 72 ? 6.522 -5.939 0.099 1.00 76.94 72 GLU A C 1
ATOM 566 O O . GLU A 1 72 ? 6.476 -4.946 -0.627 1.00 76.94 72 GLU A O 1
ATOM 571 N N . THR A 1 73 ? 7.659 -6.370 0.664 1.00 62.50 73 THR A N 1
ATOM 572 C CA . THR A 1 73 ? 8.963 -5.856 0.235 1.00 62.50 73 THR A CA 1
ATOM 573 C C . THR A 1 73 ? 9.047 -6.055 -1.267 1.00 62.50 73 THR A C 1
ATOM 575 O O . THR A 1 73 ? 9.174 -7.174 -1.769 1.00 62.50 73 THR A O 1
ATOM 578 N N . ILE A 1 74 ? 8.937 -4.947 -1.988 1.00 61.12 74 ILE A N 1
ATOM 579 C CA . ILE A 1 74 ? 9.193 -4.917 -3.410 1.00 61.12 74 ILE A CA 1
ATOM 580 C C . ILE A 1 74 ? 10.701 -5.115 -3.495 1.00 61.12 74 ILE A C 1
ATOM 582 O O . ILE A 1 74 ? 11.465 -4.162 -3.332 1.00 61.12 74 ILE A O 1
ATOM 586 N N . GLU A 1 75 ? 11.152 -6.356 -3.703 1.00 55.78 75 GLU A N 1
ATOM 587 C CA . GLU A 1 75 ? 12.431 -6.551 -4.370 1.00 55.78 75 GLU A CA 1
ATOM 588 C C . GLU A 1 75 ? 12.253 -5.818 -5.686 1.00 55.78 75 GLU A C 1
ATOM 590 O O . GLU A 1 75 ? 11.505 -6.243 -6.566 1.00 55.78 75 GLU A O 1
ATOM 595 N N . GLN A 1 76 ? 12.774 -4.595 -5.723 1.00 52.69 76 GLN A N 1
ATOM 596 C CA . GLN A 1 76 ? 12.756 -3.753 -6.889 1.00 52.69 76 GLN A CA 1
ATOM 597 C C . GLN A 1 76 ? 13.587 -4.527 -7.899 1.00 52.69 76 GLN A C 1
ATOM 599 O O . GLN A 1 76 ? 14.806 -4.378 -7.908 1.00 52.69 76 GLN A O 1
ATOM 604 N N . ASP A 1 77 ? 12.929 -5.410 -8.661 1.00 52.16 77 ASP A N 1
ATOM 605 C CA . ASP A 1 77 ? 13.495 -6.120 -9.794 1.00 52.16 77 ASP A CA 1
ATOM 606 C C . ASP A 1 77 ? 14.228 -5.042 -10.557 1.00 52.16 77 ASP A C 1
ATOM 608 O O . ASP A 1 77 ? 13.591 -4.116 -11.078 1.00 52.16 77 ASP A O 1
ATOM 612 N N . GLU A 1 78 ? 15.559 -5.089 -10.464 1.00 53.62 78 GLU A N 1
ATOM 613 C CA . GLU A 1 78 ? 16.450 -4.071 -10.978 1.00 53.62 78 GLU A CA 1
ATOM 614 C C . GLU A 1 78 ? 15.943 -3.743 -12.365 1.00 53.62 78 GLU A C 1
ATOM 616 O O . GLU A 1 78 ? 15.997 -4.613 -13.237 1.00 53.62 78 GLU A O 1
ATOM 621 N N . GLN A 1 79 ? 15.344 -2.550 -12.495 1.00 57.03 79 GLN A N 1
ATOM 622 C CA . GLN A 1 79 ? 14.693 -2.023 -13.689 1.00 57.03 79 GLN A CA 1
ATOM 623 C C . GLN A 1 79 ? 15.244 -2.737 -14.899 1.00 57.03 79 GLN A C 1
ATOM 625 O O . GLN A 1 79 ? 16.368 -2.410 -15.278 1.00 57.03 79 GLN A O 1
ATOM 630 N N . THR A 1 80 ? 14.522 -3.762 -15.390 1.00 56.78 80 THR A N 1
ATOM 631 C CA . THR A 1 80 ? 15.050 -4.748 -16.340 1.00 56.78 80 THR A CA 1
ATOM 632 C C . THR A 1 80 ? 15.890 -3.995 -17.344 1.00 56.78 80 THR A C 1
ATOM 634 O O . THR A 1 80 ? 15.343 -3.276 -18.188 1.00 56.78 80 THR A O 1
ATOM 637 N N . TYR A 1 81 ? 17.214 -4.074 -17.191 1.00 52.75 81 TYR A N 1
ATOM 638 C CA . TYR A 1 81 ? 18.119 -3.369 -18.071 1.00 52.75 81 TYR A CA 1
ATOM 639 C C . TYR A 1 81 ? 17.842 -4.007 -19.419 1.00 52.75 81 TYR A C 1
ATOM 641 O O . TYR A 1 81 ? 18.152 -5.176 -19.638 1.00 52.75 81 TYR A O 1
ATOM 649 N N . ARG A 1 82 ? 17.120 -3.298 -20.286 1.00 58.22 82 ARG A N 1
ATOM 650 C CA . ARG A 1 82 ? 16.892 -3.717 -21.661 1.00 58.22 82 ARG A CA 1
ATOM 651 C C . ARG A 1 82 ? 18.053 -3.116 -22.431 1.00 58.22 82 ARG A C 1
ATOM 653 O O . ARG A 1 82 ? 17.914 -1.976 -22.873 1.00 58.22 82 ARG A O 1
ATOM 660 N N . PRO A 1 83 ? 19.209 -3.802 -22.571 1.00 61.72 83 PRO A N 1
ATOM 661 C CA . PRO A 1 83 ? 20.281 -3.286 -23.395 1.00 61.72 83 PRO A CA 1
ATOM 662 C C . PRO A 1 83 ? 19.738 -3.166 -24.814 1.00 61.72 83 PRO A C 1
ATOM 664 O O . PRO A 1 83 ? 19.603 -4.152 -25.541 1.00 61.72 83 PRO A O 1
ATOM 667 N N . THR A 1 84 ? 19.408 -1.947 -25.215 1.00 65.50 84 THR A N 1
ATOM 668 C CA . THR A 1 84 ? 19.125 -1.598 -26.597 1.00 65.50 84 THR A CA 1
ATOM 669 C C . THR A 1 84 ? 20.451 -1.691 -27.343 1.00 65.50 84 THR A C 1
ATOM 671 O O . THR A 1 84 ? 21.212 -0.734 -27.456 1.00 65.50 84 THR A O 1
ATOM 674 N N . ARG A 1 85 ? 20.793 -2.899 -27.811 1.00 68.38 85 ARG A N 1
ATOM 675 C CA . ARG A 1 85 ? 21.971 -3.098 -28.657 1.00 68.38 85 ARG A CA 1
ATOM 676 C C . ARG A 1 85 ? 21.714 -2.402 -29.986 1.00 68.38 85 ARG A C 1
ATOM 678 O O . ARG A 1 85 ? 20.947 -2.874 -30.821 1.00 68.38 85 ARG A O 1
ATOM 685 N N . VAL A 1 86 ? 22.355 -1.256 -30.162 1.00 72.75 86 VAL A N 1
ATOM 686 C CA . VAL A 1 86 ? 22.280 -0.435 -31.366 1.00 72.75 86 VAL A CA 1
ATOM 687 C C . VAL A 1 86 ? 23.011 -1.108 -32.529 1.00 72.75 86 VAL A C 1
ATOM 689 O O . VAL A 1 86 ? 24.153 -0.796 -32.821 1.00 72.75 86 VAL A O 1
ATOM 692 N N . LEU A 1 87 ? 22.364 -2.047 -33.220 1.00 75.38 87 LEU A N 1
ATOM 693 C CA . LEU A 1 87 ? 22.977 -2.826 -34.309 1.00 75.38 87 LEU A CA 1
ATOM 694 C C . LEU A 1 87 ? 23.144 -2.049 -35.639 1.00 75.38 87 LEU A C 1
ATOM 696 O O . LEU A 1 87 ? 23.434 -2.645 -36.673 1.00 75.38 87 LEU A O 1
ATOM 700 N N . PHE A 1 88 ? 22.957 -0.722 -35.642 1.00 79.56 88 PHE A N 1
ATOM 701 C CA . PHE A 1 88 ? 22.953 0.104 -36.860 1.00 79.56 88 PHE A CA 1
ATOM 702 C C . PHE A 1 88 ? 24.353 0.426 -37.408 1.00 79.56 88 PHE A C 1
ATOM 704 O O . PHE A 1 88 ? 24.482 0.813 -38.569 1.00 79.56 88 PHE A O 1
ATOM 711 N N . PHE A 1 89 ? 25.412 0.273 -36.607 1.00 85.94 89 PHE A N 1
ATOM 712 C CA . PHE A 1 89 ? 26.778 0.603 -37.036 1.00 85.94 89 PHE A CA 1
ATOM 713 C C . PHE A 1 89 ? 27.280 -0.314 -38.160 1.00 85.94 89 PHE A C 1
ATOM 715 O O . PHE A 1 89 ? 28.062 0.119 -39.003 1.00 85.94 89 PHE A O 1
ATOM 722 N N . TRP A 1 90 ? 26.801 -1.559 -38.209 1.00 89.19 90 TRP A N 1
ATOM 723 C CA . TRP A 1 90 ? 27.200 -2.540 -39.217 1.00 89.19 90 TRP A CA 1
ATOM 724 C C . TRP A 1 90 ? 26.719 -2.181 -40.634 1.00 89.19 90 TRP A C 1
ATOM 726 O O . TRP A 1 90 ? 27.563 -2.043 -41.523 1.00 89.19 90 TRP A O 1
ATOM 736 N N . PRO A 1 91 ? 25.408 -1.960 -40.882 1.00 90.50 91 PRO A N 1
ATOM 737 C CA . PRO A 1 91 ? 24.945 -1.532 -42.201 1.00 90.50 91 PRO A CA 1
ATOM 738 C C . PRO A 1 91 ? 25.472 -0.142 -42.586 1.00 90.50 91 PRO A C 1
ATOM 740 O O . PRO A 1 91 ? 25.795 0.074 -43.752 1.00 90.50 91 PRO A O 1
ATOM 743 N N . LEU A 1 92 ? 25.624 0.781 -41.625 1.00 89.62 92 LEU A N 1
ATOM 744 C CA . LEU A 1 92 ? 26.171 2.117 -41.885 1.00 89.62 92 LEU A CA 1
ATOM 745 C C . LEU A 1 92 ? 27.637 2.058 -42.340 1.00 89.62 92 LEU A C 1
ATOM 747 O O . LEU A 1 92 ? 28.001 2.691 -43.330 1.00 89.62 92 LEU A O 1
ATOM 751 N N . GLY A 1 93 ? 28.467 1.271 -41.648 1.00 93.81 93 GLY A N 1
ATOM 752 C CA . GLY A 1 93 ? 29.868 1.067 -42.015 1.00 93.81 93 GLY A CA 1
ATOM 753 C C . GLY A 1 93 ? 30.016 0.406 -43.386 1.00 93.81 93 GLY A C 1
ATOM 754 O O . GLY A 1 93 ? 30.819 0.857 -44.202 1.00 93.81 93 GLY A O 1
ATOM 755 N N . ALA A 1 94 ? 29.192 -0.605 -43.680 1.00 93.81 94 ALA A N 1
ATOM 756 C CA . ALA A 1 94 ? 29.176 -1.253 -44.989 1.00 93.81 94 ALA A CA 1
ATOM 757 C C . ALA A 1 94 ? 28.808 -0.271 -46.115 1.00 93.81 94 ALA A C 1
ATOM 759 O O . ALA A 1 94 ? 29.503 -0.217 -47.129 1.00 93.81 94 ALA A O 1
ATOM 760 N N . ALA A 1 95 ? 27.768 0.547 -45.924 1.00 93.19 95 ALA A N 1
ATOM 761 C CA . ALA A 1 95 ? 27.355 1.552 -46.902 1.00 93.19 95 ALA A CA 1
ATOM 762 C C . ALA A 1 95 ? 28.452 2.601 -47.160 1.00 93.19 95 ALA A C 1
ATOM 764 O O . ALA A 1 95 ? 28.712 2.944 -48.313 1.00 93.19 95 ALA A O 1
ATOM 765 N N . LEU A 1 96 ? 29.136 3.064 -46.107 1.00 94.44 96 LEU A N 1
ATOM 766 C CA . LEU A 1 96 ? 30.251 4.009 -46.223 1.00 94.44 96 LEU A CA 1
ATOM 767 C C . LEU A 1 96 ? 31.421 3.429 -47.025 1.00 94.44 96 LEU A C 1
ATOM 769 O O . LEU A 1 96 ? 31.938 4.090 -47.925 1.00 94.44 96 LEU A O 1
ATOM 773 N N . ILE A 1 97 ? 31.813 2.185 -46.737 1.00 94.94 97 ILE A N 1
ATOM 774 C CA . ILE A 1 97 ? 32.906 1.504 -47.445 1.00 94.94 97 ILE A CA 1
ATOM 775 C C . ILE A 1 97 ? 32.542 1.289 -48.917 1.00 94.94 97 ILE A C 1
ATOM 777 O O . ILE A 1 97 ? 33.343 1.600 -49.797 1.00 94.94 97 ILE A O 1
ATOM 781 N N . ILE A 1 98 ? 31.325 0.816 -49.200 1.00 93.94 98 ILE A N 1
ATOM 782 C CA . ILE A 1 98 ? 30.840 0.621 -50.573 1.00 93.94 98 ILE A CA 1
ATOM 783 C C . ILE A 1 98 ? 30.829 1.953 -51.329 1.00 93.94 98 ILE A C 1
ATOM 785 O O . ILE A 1 98 ? 31.315 2.014 -52.456 1.00 93.94 98 ILE A O 1
ATOM 789 N N . SER A 1 99 ? 30.344 3.031 -50.704 1.00 90.56 99 SER A N 1
ATOM 790 C CA . SER A 1 99 ? 30.352 4.370 -51.300 1.00 90.56 99 SER A CA 1
ATOM 791 C C . SER A 1 99 ? 31.768 4.852 -51.612 1.00 90.56 99 SER A C 1
ATOM 793 O O . SER A 1 99 ? 31.987 5.450 -52.664 1.00 90.56 99 SER A O 1
ATOM 795 N N . PHE A 1 100 ? 32.730 4.607 -50.722 1.00 92.75 100 PHE A N 1
ATOM 796 C CA . PHE A 1 100 ? 34.119 5.008 -50.931 1.00 92.75 100 PHE A CA 1
ATOM 797 C C . PHE A 1 100 ? 34.776 4.217 -52.070 1.00 92.75 100 PHE A C 1
ATOM 799 O O . PHE A 1 100 ? 35.452 4.799 -52.917 1.00 92.75 100 PHE A O 1
ATOM 806 N N . ILE A 1 101 ? 34.521 2.907 -52.141 1.00 92.25 101 ILE A N 1
ATOM 807 C CA . ILE A 1 101 ? 35.000 2.044 -53.229 1.00 92.25 101 ILE A CA 1
ATOM 808 C C . ILE A 1 101 ? 34.391 2.478 -54.565 1.00 92.25 101 ILE A C 1
ATOM 810 O O . ILE A 1 101 ? 35.123 2.642 -55.540 1.00 92.25 101 ILE A O 1
ATOM 814 N N . LEU A 1 102 ? 33.075 2.720 -54.614 1.00 88.25 102 LEU A N 1
ATOM 815 C CA . LEU A 1 102 ? 32.423 3.227 -55.820 1.00 88.25 102 LEU A CA 1
ATOM 816 C C . LEU A 1 102 ? 32.986 4.581 -56.238 1.00 88.25 102 LEU A C 1
ATOM 818 O O . LEU A 1 102 ? 33.201 4.781 -57.425 1.00 88.25 102 LEU A O 1
ATOM 822 N N . ALA A 1 103 ? 33.252 5.494 -55.302 1.00 85.94 103 ALA A N 1
ATOM 823 C CA . ALA A 1 103 ? 33.869 6.776 -55.623 1.00 85.94 103 ALA A CA 1
ATOM 824 C C . ALA A 1 103 ? 35.263 6.581 -56.239 1.00 85.94 103 ALA A C 1
ATOM 826 O O . ALA A 1 103 ? 35.538 7.139 -57.295 1.00 85.94 103 ALA A O 1
ATOM 827 N N . LEU A 1 104 ? 36.117 5.737 -55.650 1.00 84.75 104 LEU A N 1
ATOM 828 C CA . LEU A 1 104 ? 37.451 5.452 -56.194 1.00 84.75 104 LEU A CA 1
ATOM 829 C C . LEU A 1 104 ? 37.408 4.860 -57.610 1.00 84.75 104 LEU A C 1
ATOM 831 O O . LEU A 1 104 ? 38.225 5.244 -58.444 1.00 84.75 104 LEU A O 1
ATOM 835 N N . VAL A 1 105 ? 36.464 3.950 -57.873 1.00 83.38 105 VAL A N 1
ATOM 836 C CA 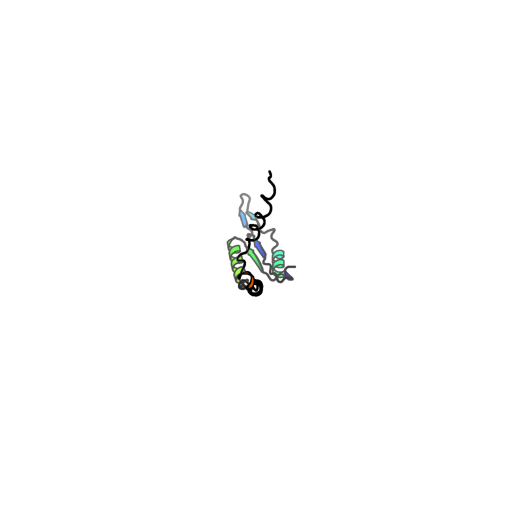. VAL A 1 105 ? 36.283 3.295 -59.181 1.00 83.38 105 VAL A CA 1
ATOM 837 C C . VAL A 1 105 ? 35.612 4.224 -60.197 1.00 83.38 105 VAL A C 1
ATOM 839 O O . VAL A 1 105 ? 35.949 4.200 -61.378 1.00 83.38 105 VAL A O 1
ATOM 842 N N . SER A 1 106 ? 34.648 5.032 -59.752 1.00 77.25 106 SER A N 1
ATOM 843 C CA . SER A 1 106 ? 33.846 5.909 -60.606 1.00 77.25 106 SER A CA 1
ATOM 844 C C . SER A 1 106 ? 34.551 7.210 -60.952 1.00 77.25 106 SER A C 1
ATOM 846 O O . SER A 1 106 ? 34.141 7.846 -61.922 1.00 77.25 106 SER A O 1
ATOM 848 N N . ILE A 1 107 ? 35.565 7.636 -60.192 1.00 79.25 107 ILE A N 1
ATOM 849 C CA . ILE A 1 107 ? 36.433 8.724 -60.638 1.00 79.25 107 ILE A CA 1
ATOM 850 C C . ILE A 1 107 ? 37.165 8.183 -61.870 1.00 79.25 107 ILE A C 1
ATOM 852 O O . ILE A 1 107 ? 38.003 7.289 -61.735 1.00 79.25 107 ILE A O 1
ATOM 856 N N . PRO A 1 108 ? 36.906 8.708 -63.080 1.00 71.19 108 PRO A N 1
ATOM 857 C CA . PRO A 1 108 ? 37.733 8.385 -64.219 1.00 71.19 108 PRO A CA 1
ATOM 858 C C . PRO A 1 108 ? 39.063 9.075 -63.934 1.00 71.19 108 PRO A C 1
ATOM 860 O O . PRO A 1 108 ? 39.207 10.277 -64.143 1.00 71.19 108 PRO A O 1
ATOM 863 N N . TRP A 1 109 ? 40.061 8.341 -63.438 1.00 61.88 109 TRP A N 1
ATOM 864 C CA . TRP A 1 109 ? 41.413 8.894 -63.251 1.00 61.88 109 TRP A CA 1
ATOM 865 C C . TRP A 1 109 ? 41.979 9.424 -64.585 1.00 61.88 109 TRP A C 1
ATOM 867 O O . TRP A 1 109 ? 42.905 10.228 -64.605 1.00 61.88 109 TRP A O 1
ATOM 877 N N . LEU A 1 110 ? 41.348 9.034 -65.699 1.00 58.00 110 LEU A N 1
ATOM 878 C CA . LEU A 1 110 ? 41.591 9.500 -67.057 1.00 58.00 110 LEU A CA 1
ATOM 879 C C . LEU A 1 110 ? 40.977 10.874 -67.400 1.00 58.00 110 LEU A C 1
ATOM 881 O O . LEU A 1 110 ? 41.390 11.473 -68.385 1.00 58.00 110 LEU A O 1
ATOM 885 N N . SER A 1 111 ? 40.012 11.405 -66.635 1.00 62.94 111 SER A N 1
ATOM 886 C CA . SER A 1 111 ? 39.447 12.744 -66.894 1.00 62.94 111 SER A CA 1
ATOM 887 C C . SER A 1 111 ? 40.194 13.875 -66.180 1.00 62.94 111 SER A C 1
ATOM 889 O O . SER A 1 111 ? 39.877 15.040 -66.410 1.00 62.94 111 SER A O 1
ATOM 891 N N . LEU A 1 112 ? 41.184 13.558 -65.334 1.00 62.59 112 LEU A N 1
ATOM 892 C CA . LEU A 1 112 ? 42.087 14.555 -64.743 1.00 62.59 112 LEU A CA 1
ATOM 893 C C . LEU A 1 112 ? 43.311 14.858 -65.624 1.00 62.59 112 LEU A C 1
ATOM 895 O O . LEU A 1 112 ? 43.934 15.904 -65.454 1.00 62.59 112 LEU A O 1
ATOM 899 N N . THR A 1 113 ? 43.641 14.008 -66.599 1.00 67.88 113 THR A N 1
ATOM 900 C CA . THR A 1 113 ? 44.720 14.263 -67.560 1.00 67.88 113 THR A CA 1
ATOM 901 C C . THR A 1 113 ? 44.160 14.721 -68.908 1.00 67.88 113 THR A C 1
ATOM 903 O O . THR A 1 113 ? 44.003 13.950 -69.846 1.00 67.88 113 THR A O 1
ATOM 906 N N . GLY A 1 114 ? 43.924 16.029 -69.028 1.00 60.53 114 GLY A N 1
ATOM 907 C CA . GLY A 1 114 ? 43.972 16.708 -70.326 1.00 60.53 114 GLY A CA 1
ATOM 908 C C . GLY A 1 114 ? 42.642 17.191 -70.897 1.00 60.53 114 GLY A C 1
ATOM 909 O O . GLY A 1 114 ? 41.969 16.496 -71.650 1.00 60.53 114 GLY A O 1
ATOM 910 N N . ARG A 1 115 ? 42.372 18.483 -70.693 1.00 55.44 115 ARG A N 1
ATOM 911 C CA . ARG A 1 115 ? 41.814 19.350 -71.741 1.00 55.44 115 ARG A CA 1
ATOM 912 C C . ARG A 1 115 ? 42.603 20.651 -71.779 1.00 55.44 115 ARG A C 1
ATOM 914 O O . ARG A 1 115 ? 42.158 21.689 -71.306 1.00 55.44 115 ARG A O 1
ATOM 921 N N . ALA A 1 116 ? 43.812 20.568 -72.326 1.00 59.38 116 ALA A N 1
ATOM 922 C CA . ALA A 1 116 ? 44.534 21.734 -72.800 1.00 59.38 116 ALA A CA 1
ATOM 923 C C . ALA A 1 116 ? 44.421 21.792 -74.328 1.00 59.38 116 ALA A C 1
ATOM 925 O O . ALA A 1 116 ? 44.920 20.898 -75.001 1.00 59.38 116 ALA A O 1
ATOM 926 N N . ARG A 1 117 ? 43.844 22.906 -74.811 1.00 62.00 117 ARG A N 1
ATOM 927 C CA . ARG A 1 117 ? 44.067 23.546 -76.123 1.00 62.00 117 ARG A CA 1
ATOM 928 C C . ARG A 1 117 ? 43.518 22.800 -77.350 1.00 62.00 117 ARG A C 1
ATOM 930 O O . ARG A 1 117 ? 43.948 21.695 -77.613 1.00 62.00 117 ARG A O 1
ATOM 937 N N . ILE A 1 118 ? 42.642 23.449 -78.129 1.00 55.84 118 ILE A N 1
ATOM 938 C CA . ILE A 1 118 ? 42.913 24.057 -79.456 1.00 55.84 118 ILE A CA 1
ATOM 939 C C . ILE A 1 118 ? 41.657 24.858 -79.862 1.00 55.84 118 ILE A C 1
ATOM 941 O O . ILE A 1 118 ? 40.648 24.273 -80.228 1.00 55.84 118 ILE A O 1
ATOM 945 N N . GLU A 1 119 ? 41.737 26.190 -79.861 1.00 54.81 119 GLU A N 1
ATOM 946 C CA . GLU A 1 119 ? 40.805 27.059 -80.599 1.00 54.81 119 GLU A CA 1
ATOM 947 C C . GLU A 1 119 ? 41.633 28.122 -81.339 1.00 54.81 119 GLU A C 1
ATOM 949 O O . GLU A 1 119 ? 41.757 29.273 -80.934 1.00 54.81 119 GLU A O 1
ATOM 954 N N . LYS A 1 120 ? 42.341 27.678 -82.384 1.00 56.53 120 LYS A N 1
ATOM 955 C CA . LYS A 1 120 ? 43.018 28.535 -83.373 1.00 56.53 120 LYS A CA 1
ATOM 956 C C . LYS A 1 120 ? 42.915 27.906 -84.766 1.00 56.53 120 LYS A C 1
ATOM 958 O O . LYS A 1 120 ? 43.919 27.521 -85.351 1.00 56.53 120 LYS A O 1
ATOM 963 N N . TYR A 1 121 ? 41.688 27.790 -85.274 1.00 56.16 121 TYR A N 1
ATOM 964 C CA . TYR A 1 121 ? 41.427 27.459 -86.685 1.00 56.16 121 TYR A CA 1
ATOM 965 C C . TYR A 1 121 ? 40.501 28.458 -87.404 1.00 56.16 121 TYR A C 1
ATOM 967 O O . TYR A 1 121 ? 40.356 28.359 -88.615 1.00 56.16 121 TYR A O 1
ATOM 975 N N . GLN A 1 122 ? 39.932 29.461 -86.721 1.00 59.78 122 GLN A N 1
ATOM 976 C CA . GLN A 1 122 ? 39.033 30.438 -87.363 1.00 59.78 122 GLN A CA 1
ATOM 977 C C . GLN A 1 122 ? 39.727 31.665 -87.977 1.00 59.78 122 GLN A C 1
ATOM 979 O O . GLN A 1 122 ? 39.169 32.268 -88.884 1.00 59.78 122 GLN A O 1
ATOM 984 N N . ASN A 1 123 ? 40.957 32.004 -87.580 1.00 55.66 123 ASN A N 1
ATOM 985 C CA . ASN A 1 123 ? 41.585 33.261 -88.018 1.00 55.66 123 ASN A CA 1
ATOM 986 C C . ASN A 1 123 ? 42.195 33.231 -89.433 1.00 55.66 123 ASN A C 1
ATOM 988 O O . ASN A 1 123 ? 42.664 34.256 -89.914 1.00 55.66 123 ASN A O 1
ATOM 992 N N . ASN A 1 124 ? 42.216 32.070 -90.096 1.00 59.25 124 ASN A N 1
ATOM 993 C CA . ASN A 1 124 ? 42.851 31.926 -91.410 1.00 59.25 124 ASN A CA 1
ATOM 994 C C . ASN A 1 124 ? 41.851 32.026 -92.577 1.00 59.25 124 ASN A C 1
ATOM 996 O O . ASN A 1 124 ? 42.284 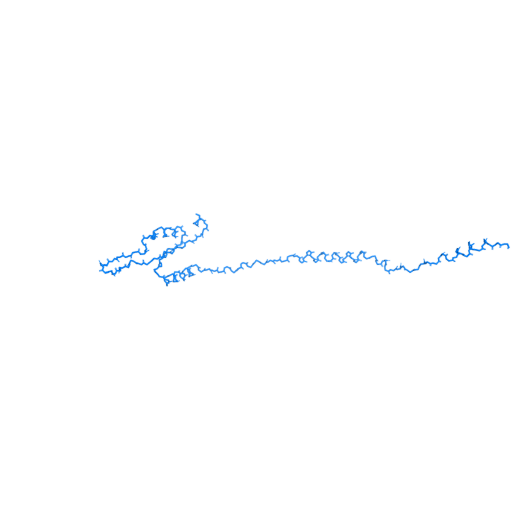32.235 -93.703 1.00 59.25 124 ASN A O 1
ATOM 1000 N N . ASN A 1 125 ? 40.537 31.941 -92.318 1.00 59.06 125 ASN A N 1
ATOM 1001 C CA . ASN A 1 125 ? 39.496 32.051 -93.355 1.00 59.06 125 ASN A CA 1
ATOM 1002 C C . ASN A 1 125 ? 38.934 33.472 -93.519 1.00 59.06 125 ASN A C 1
ATOM 1004 O O . ASN A 1 125 ? 38.313 33.769 -94.536 1.00 59.06 125 ASN A O 1
ATOM 1008 N N . GLU A 1 126 ? 39.175 34.374 -92.565 1.00 58.97 126 GLU A N 1
ATOM 1009 C CA . GLU A 1 126 ? 38.830 35.797 -92.723 1.00 58.97 126 GLU A CA 1
ATOM 1010 C C . GLU A 1 126 ? 39.811 36.534 -93.654 1.00 58.97 126 GLU A C 1
ATOM 1012 O O . GLU A 1 126 ? 39.487 37.597 -94.179 1.00 58.97 126 GLU A O 1
ATOM 1017 N N . LEU A 1 127 ? 40.981 35.940 -93.927 1.00 59.00 127 LEU A N 1
ATOM 1018 C CA . LEU A 1 127 ? 42.010 36.502 -94.806 1.00 59.00 127 LEU A CA 1
ATOM 1019 C C . LEU A 1 127 ? 41.766 36.251 -96.310 1.00 59.00 127 LEU A C 1
ATOM 1021 O O . LEU A 1 127 ? 42.482 36.833 -97.118 1.00 59.00 127 LEU A O 1
ATOM 1025 N N . GLU A 1 128 ? 40.755 35.465 -96.709 1.00 59.44 128 GLU A N 1
ATOM 1026 C CA . GLU A 1 128 ? 40.450 35.202 -98.134 1.00 59.44 128 GLU A CA 1
ATOM 1027 C C . GLU A 1 128 ? 39.082 35.725 -98.620 1.00 59.44 128 GLU A C 1
ATOM 1029 O O . GLU A 1 128 ? 38.876 35.833 -99.827 1.00 59.44 128 GLU A O 1
ATOM 1034 N N . LEU A 1 129 ? 38.153 36.115 -97.732 1.00 59.06 129 LEU A N 1
ATOM 1035 C CA . LEU A 1 129 ? 36.769 36.460 -98.123 1.00 59.06 129 LEU A CA 1
ATOM 1036 C C . LEU A 1 129 ? 36.370 37.944 -97.963 1.00 59.06 129 LEU A C 1
ATOM 1038 O O . LEU A 1 129 ? 35.293 38.311 -98.424 1.00 59.06 129 LEU A O 1
ATOM 1042 N N . ALA A 1 130 ? 37.199 38.816 -97.365 1.00 61.72 130 ALA A N 1
ATOM 1043 C CA . ALA A 1 130 ? 36.774 40.178 -96.992 1.00 61.72 130 ALA A CA 1
ATOM 1044 C C . ALA A 1 130 ? 37.233 41.345 -97.899 1.00 61.72 130 ALA A C 1
ATOM 1046 O O . ALA A 1 130 ? 36.680 42.430 -97.756 1.00 61.72 130 ALA A O 1
ATOM 1047 N N . THR A 1 131 ? 38.185 41.194 -98.833 1.00 55.12 131 THR A N 1
ATOM 1048 C CA . THR A 1 131 ? 38.582 42.330 -99.714 1.00 55.12 131 THR A CA 1
ATOM 1049 C C . THR A 1 131 ? 38.830 41.989 -101.189 1.00 55.12 131 THR A C 1
ATOM 1051 O O . THR A 1 131 ? 39.195 42.865 -101.966 1.00 55.12 131 THR A O 1
ATOM 1054 N N . SER A 1 132 ? 38.492 40.777 -101.644 1.00 63.56 132 SER A N 1
ATOM 1055 C CA . SER A 1 132 ? 38.341 40.457 -103.079 1.00 63.56 132 SER A CA 1
ATOM 1056 C C . SER A 1 132 ? 37.077 41.090 -103.716 1.00 63.56 132 SER A C 1
ATOM 1058 O O . SER A 1 132 ? 36.632 40.625 -104.765 1.00 63.56 132 SER A O 1
ATOM 1060 N N . GLY A 1 133 ? 36.460 42.111 -103.105 1.00 56.78 133 GLY A N 1
ATOM 1061 C CA . GLY A 1 133 ? 35.102 42.552 -103.451 1.00 56.78 133 GLY A CA 1
ATOM 1062 C C . GLY A 1 133 ? 34.793 44.048 -103.356 1.00 56.78 133 GLY A C 1
ATOM 1063 O O . GLY A 1 133 ? 33.629 44.369 -103.149 1.00 56.78 133 GLY A O 1
ATOM 1064 N N . ASP A 1 134 ? 35.772 44.950 -103.500 1.00 49.94 134 ASP A N 1
ATOM 1065 C CA . ASP A 1 134 ? 35.489 46.379 -103.754 1.00 49.94 134 ASP A CA 1
ATOM 1066 C C . ASP A 1 134 ? 36.693 47.032 -104.484 1.00 49.94 134 ASP A C 1
ATOM 1068 O O . ASP A 1 134 ? 37.714 47.310 -103.866 1.00 49.94 134 ASP A O 1
ATOM 1072 N N . ASN A 1 135 ? 36.815 46.965 -105.814 1.00 49.22 135 ASN A N 1
ATOM 1073 C CA . ASN A 1 135 ? 36.104 47.695 -106.880 1.00 49.22 135 ASN A CA 1
ATOM 1074 C C . ASN A 1 135 ? 36.849 48.968 -107.346 1.00 49.22 135 ASN A C 1
ATOM 1076 O O . ASN A 1 135 ? 36.948 49.936 -106.602 1.00 49.22 135 ASN A O 1
ATOM 1080 N N . VAL A 1 136 ? 37.285 48.891 -108.617 1.00 49.31 136 VAL A N 1
ATOM 1081 C CA . VAL A 1 136 ? 37.368 49.923 -109.685 1.00 49.31 136 VAL A CA 1
ATOM 1082 C C . VAL A 1 136 ? 38.134 51.219 -109.412 1.00 49.31 136 VAL A C 1
ATOM 1084 O O . VAL A 1 136 ? 37.642 52.087 -108.665 1.00 49.31 136 VAL A O 1
#

pLDDT: mean 76.9, std 14.2, range [49.22, 94.94]

Radius of gyration: 48.37 Å; chains: 1; bounding box: 75×65×138 Å